Protein AF-A0A7Y4W6U4-F1 (afdb_monomer_lite)

Sequence (91 aa):
MEEEMFKTLTSFIVRSRKIYPNINSERLLSDVSYSAEVFAVIDAQGDEELVMCALKLRGYLGRLNAATVAEKEETKPAAPEKSKYTFGARG

Foldseek 3Di:
DVVVLVVLLVVLLVVLCVQVVDDDSVCCLVPLVSVQVSLVSVVVVPPPVNNVSSCVNCVVSVNNVVNVPVPDDDDDDDDDDPDPPDDDDDD

Secondary structure (DSSP, 8-state):
-HHHHHHHHHHHHHHHTTT-TT--HHHHHH-HHHHHHHHHHHHHHT-HHHHHHHHHHHHHTT-GGGGGGSS--------------------

pLDDT: mean 74.57, std 16.76, range [38.66, 89.69]

Radius of gyration: 21.86 Å; chains: 1; bounding box: 63×21×60 Å

Structure (mmCIF, N/CA/C/O backbone):
data_AF-A0A7Y4W6U4-F1
#
_entry.id   AF-A0A7Y4W6U4-F1
#
loop_
_atom_site.group_PDB
_atom_site.id
_atom_site.type_symbol
_atom_site.label_atom_id
_atom_site.label_alt_id
_atom_site.label_comp_id
_atom_site.label_asym_id
_atom_site.label_entity_id
_atom_site.label_seq_id
_atom_site.pdbx_PDB_ins_code
_atom_site.Cartn_x
_atom_site.Cartn_y
_atom_site.Cartn_z
_atom_site.occupancy
_atom_site.B_iso_or_equiv
_atom_site.auth_seq_id
_atom_site.auth_comp_id
_atom_site.auth_asym_id
_atom_site.auth_atom_id
_atom_site.pdbx_PDB_model_num
ATOM 1 N N . MET A 1 1 ? 15.637 9.672 -5.487 1.00 60.97 1 MET A N 1
ATOM 2 C CA . MET A 1 1 ? 14.298 9.109 -5.770 1.00 60.97 1 MET A CA 1
ATOM 3 C C . MET A 1 1 ? 14.049 7.855 -4.929 1.00 60.97 1 MET A C 1
ATOM 5 O O . MET A 1 1 ? 13.053 7.818 -4.223 1.00 60.97 1 MET A O 1
ATOM 9 N N . GLU A 1 2 ? 14.977 6.889 -4.900 1.00 75.44 2 GLU A N 1
ATOM 10 C CA . GLU A 1 2 ? 14.866 5.678 -4.058 1.00 75.44 2 GLU A CA 1
ATOM 11 C C . GLU A 1 2 ? 14.800 5.965 -2.548 1.00 75.44 2 GLU A C 1
ATOM 13 O O . GLU A 1 2 ? 13.992 5.367 -1.845 1.00 75.44 2 GLU A O 1
ATOM 18 N N . GLU A 1 3 ? 15.575 6.925 -2.036 1.00 84.06 3 GLU A N 1
ATOM 19 C CA . GLU A 1 3 ? 15.591 7.233 -0.596 1.00 84.06 3 GLU A CA 1
ATOM 20 C C . GLU A 1 3 ? 14.230 7.736 -0.070 1.00 84.06 3 GLU A C 1
ATOM 22 O O . GLU A 1 3 ? 13.798 7.376 1.025 1.00 84.06 3 GLU A O 1
ATOM 27 N N . GLU A 1 4 ? 13.511 8.529 -0.869 1.00 84.44 4 GLU A N 1
ATOM 28 C CA . GLU A 1 4 ? 12.165 9.001 -0.521 1.00 84.44 4 GLU A CA 1
ATOM 29 C C . GLU A 1 4 ? 11.117 7.892 -0.626 1.00 84.44 4 GLU A C 1
ATOM 31 O O . GLU A 1 4 ? 10.214 7.816 0.211 1.00 84.44 4 GLU A O 1
ATOM 36 N N . MET A 1 5 ? 11.261 6.987 -1.597 1.00 84.50 5 MET A N 1
ATOM 37 C CA . MET A 1 5 ? 10.415 5.8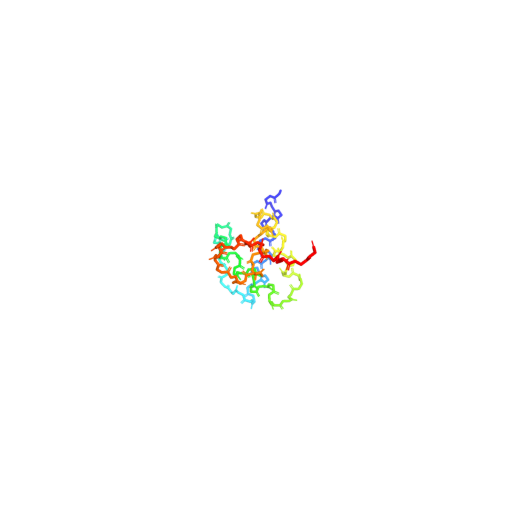00 -1.702 1.00 84.50 5 MET A CA 1
ATOM 38 C C . MET A 1 5 ? 10.573 4.912 -0.464 1.00 84.50 5 MET A C 1
ATOM 40 O O . MET A 1 5 ? 9.570 4.530 0.136 1.00 84.50 5 MET A O 1
ATOM 44 N N . PHE A 1 6 ? 11.806 4.622 -0.037 1.00 85.56 6 PHE A N 1
ATOM 45 C CA . PHE A 1 6 ? 12.061 3.813 1.157 1.00 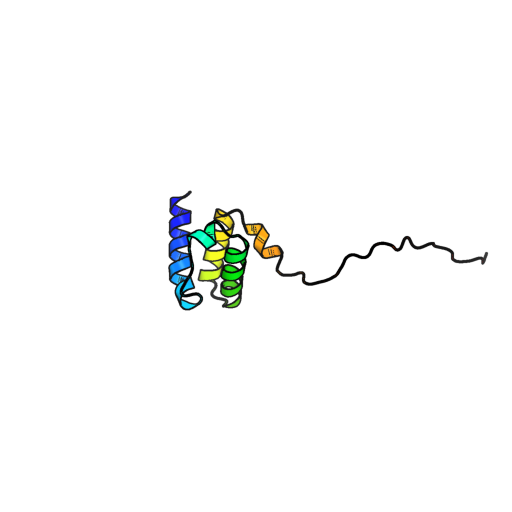85.56 6 PHE A CA 1
ATOM 46 C C . PHE A 1 6 ? 11.519 4.470 2.428 1.00 85.56 6 PHE A C 1
ATOM 48 O O . PHE A 1 6 ? 10.899 3.786 3.246 1.00 85.56 6 PHE A O 1
ATOM 55 N N . LYS A 1 7 ? 11.673 5.792 2.583 1.00 88.62 7 LYS A N 1
ATOM 56 C CA . LYS A 1 7 ? 11.053 6.539 3.693 1.00 88.62 7 LYS A CA 1
ATOM 57 C C . LYS A 1 7 ? 9.533 6.387 3.669 1.00 88.62 7 LYS A C 1
ATOM 59 O O . LYS A 1 7 ? 8.948 6.005 4.678 1.00 88.62 7 LYS A O 1
ATOM 64 N N . THR A 1 8 ? 8.911 6.587 2.509 1.00 88.56 8 THR A N 1
ATOM 65 C CA . THR A 1 8 ? 7.455 6.463 2.335 1.00 88.56 8 THR A CA 1
ATOM 66 C C . THR A 1 8 ? 6.963 5.043 2.626 1.00 88.56 8 THR A C 1
ATOM 68 O O . THR A 1 8 ? 5.973 4.876 3.335 1.00 88.56 8 THR A O 1
ATOM 71 N N . LEU A 1 9 ? 7.676 4.018 2.148 1.00 88.44 9 LEU A N 1
ATOM 72 C CA . LEU A 1 9 ? 7.390 2.607 2.416 1.00 88.44 9 LEU A CA 1
ATOM 73 C C . LEU A 1 9 ? 7.477 2.288 3.908 1.00 88.44 9 LEU A C 1
ATOM 75 O O . LEU A 1 9 ? 6.588 1.651 4.463 1.00 88.44 9 LEU A O 1
ATOM 79 N N . THR A 1 10 ? 8.526 2.764 4.570 1.00 89.06 10 THR A N 1
ATOM 80 C CA . THR A 1 10 ? 8.735 2.517 5.999 1.00 89.06 10 THR A CA 1
ATOM 81 C C . THR A 1 10 ? 7.646 3.193 6.828 1.00 89.06 10 THR A C 1
ATOM 83 O O . THR A 1 10 ? 7.031 2.551 7.679 1.00 89.06 10 THR A O 1
ATOM 86 N N . SER A 1 11 ? 7.343 4.465 6.545 1.00 89.25 11 SER A N 1
ATOM 87 C CA . SER A 1 11 ? 6.252 5.197 7.196 1.00 89.25 11 SER A CA 1
ATOM 88 C C . SER A 1 11 ? 4.902 4.518 6.979 1.00 89.25 11 SER A C 1
ATOM 90 O O . SER A 1 11 ? 4.122 4.399 7.924 1.00 89.25 11 SER A O 1
ATOM 92 N N . PHE A 1 12 ? 4.651 4.030 5.764 1.00 89.69 12 PHE A N 1
ATOM 93 C CA . PHE A 1 12 ? 3.451 3.277 5.435 1.00 89.69 12 PHE A CA 1
ATOM 94 C C . PHE A 1 12 ? 3.353 1.999 6.271 1.00 89.69 12 PHE A C 1
ATOM 96 O O . PHE A 1 12 ? 2.385 1.869 7.008 1.00 89.69 12 PHE A O 1
ATOM 103 N N . ILE A 1 13 ? 4.373 1.130 6.258 1.00 88.81 13 ILE A N 1
ATOM 104 C CA . ILE A 1 13 ? 4.385 -0.153 6.991 1.00 88.81 13 ILE A CA 1
ATOM 105 C C . ILE A 1 13 ? 4.173 0.045 8.498 1.00 88.81 13 ILE A C 1
ATOM 107 O O . ILE A 1 13 ? 3.452 -0.717 9.147 1.00 88.81 13 ILE A O 1
ATOM 111 N N . VAL A 1 14 ? 4.807 1.065 9.081 1.00 89.56 14 VAL A N 1
ATOM 112 C CA . VAL A 1 14 ? 4.689 1.355 10.516 1.00 89.56 14 VAL A CA 1
ATOM 113 C C . VAL A 1 14 ? 3.275 1.806 10.875 1.00 89.56 14 VAL A C 1
ATOM 115 O O . VAL A 1 14 ? 2.737 1.371 11.893 1.00 89.56 14 VAL A O 1
ATOM 118 N N . ARG A 1 15 ? 2.658 2.659 10.051 1.00 87.56 15 ARG A N 1
ATOM 119 C CA . ARG A 1 15 ? 1.293 3.148 10.286 1.00 87.56 15 ARG A CA 1
ATOM 120 C C . ARG A 1 15 ? 0.258 2.057 10.022 1.00 87.56 15 ARG A C 1
ATOM 122 O O . ARG A 1 15 ? -0.627 1.829 10.845 1.00 87.56 15 ARG A O 1
ATOM 129 N N . SER A 1 16 ? 0.419 1.323 8.926 1.00 87.19 16 SER A N 1
ATOM 130 C CA . SER A 1 16 ? -0.481 0.252 8.510 1.00 87.19 16 SER A CA 1
ATOM 131 C C . SER A 1 16 ? -0.459 -0.943 9.458 1.00 87.19 16 SER A C 1
ATOM 133 O O . SER A 1 16 ? -1.440 -1.669 9.502 1.00 87.19 16 SER A O 1
ATOM 135 N N . ARG A 1 17 ? 0.595 -1.142 10.266 1.00 86.31 17 ARG A N 1
ATOM 136 C CA . ARG A 1 17 ? 0.684 -2.238 11.254 1.00 86.31 17 ARG A CA 1
ATOM 137 C C . ARG A 1 17 ? -0.489 -2.312 12.230 1.00 86.31 17 ARG A C 1
ATOM 139 O O . ARG A 1 17 ? -0.795 -3.395 12.716 1.00 86.31 17 ARG A O 1
ATOM 146 N N . LYS A 1 18 ? -1.138 -1.184 12.529 1.00 84.88 18 LYS A N 1
ATOM 147 C CA . LYS A 1 18 ? -2.330 -1.155 13.393 1.00 84.88 18 LYS A CA 1
ATOM 148 C C . LYS A 1 18 ? -3.544 -1.837 12.753 1.00 84.88 18 LYS A C 1
ATOM 150 O O . LYS A 1 18 ? -4.412 -2.311 13.472 1.00 84.88 18 LYS A O 1
ATOM 155 N N . ILE A 1 19 ? -3.588 -1.870 11.423 1.00 84.94 19 ILE A N 1
ATOM 156 C CA . ILE A 1 19 ? -4.712 -2.362 10.618 1.00 84.94 19 ILE A CA 1
ATOM 157 C C . ILE A 1 19 ? -4.353 -3.721 10.001 1.00 84.94 19 ILE A C 1
ATOM 159 O O . ILE A 1 19 ? -5.125 -4.670 10.062 1.00 84.94 19 ILE A O 1
ATOM 163 N N . TYR A 1 20 ? -3.146 -3.822 9.445 1.00 83.62 20 TYR A N 1
ATOM 164 C CA . TYR A 1 20 ? -2.586 -5.000 8.800 1.00 83.62 20 TYR A CA 1
ATOM 165 C C . TYR A 1 20 ? -1.221 -5.325 9.445 1.00 83.62 20 TYR A C 1
ATOM 167 O O . TYR A 1 20 ? -0.178 -4.829 9.008 1.00 83.62 20 TYR A O 1
ATOM 175 N N . PRO A 1 21 ? -1.197 -6.125 10.527 1.00 78.75 21 PRO A N 1
ATOM 176 C CA . PRO A 1 21 ? -0.013 -6.291 11.377 1.00 78.75 21 PRO A CA 1
ATOM 177 C C . PRO A 1 21 ? 1.169 -6.991 10.692 1.00 78.75 21 PRO A C 1
ATOM 179 O O . PRO A 1 21 ? 2.319 -6.726 11.043 1.00 78.75 21 PRO A O 1
ATOM 182 N N . ASN A 1 22 ? 0.906 -7.828 9.685 1.00 83.44 22 ASN A N 1
ATOM 183 C CA . ASN A 1 22 ? 1.920 -8.602 8.966 1.00 83.44 22 ASN A CA 1
ATOM 184 C C . ASN A 1 22 ? 1.983 -8.219 7.482 1.00 83.44 22 ASN A C 1
ATOM 186 O O . ASN A 1 22 ? 1.709 -9.037 6.604 1.00 83.44 22 ASN A O 1
ATOM 190 N N . ILE A 1 23 ? 2.344 -6.966 7.194 1.00 86.38 23 ILE A N 1
ATOM 191 C CA . ILE A 1 23 ? 2.650 -6.558 5.818 1.00 86.38 23 ILE A CA 1
ATOM 192 C C . ILE A 1 23 ? 4.014 -7.107 5.421 1.00 86.38 23 ILE A C 1
ATOM 194 O O . ILE A 1 23 ? 5.027 -6.810 6.055 1.00 86.38 23 ILE A O 1
ATOM 198 N N . ASN A 1 24 ? 4.035 -7.881 4.340 1.00 87.62 24 ASN A N 1
ATOM 199 C CA . ASN A 1 24 ? 5.263 -8.306 3.693 1.00 87.62 24 ASN A CA 1
ATOM 200 C C . ASN A 1 24 ? 5.669 -7.252 2.652 1.00 87.62 24 ASN A C 1
ATOM 202 O O . ASN A 1 24 ? 5.025 -7.113 1.613 1.00 87.62 24 ASN A O 1
ATOM 206 N N . SER A 1 25 ? 6.742 -6.514 2.935 1.00 84.75 25 SER A N 1
ATOM 207 C CA . SER A 1 25 ? 7.281 -5.461 2.069 1.00 84.75 25 SER A CA 1
ATOM 208 C C . SER A 1 25 ? 7.694 -5.977 0.692 1.00 84.75 25 SER A C 1
ATOM 210 O O . SER A 1 25 ? 7.411 -5.323 -0.305 1.00 84.75 25 SER A O 1
ATOM 212 N N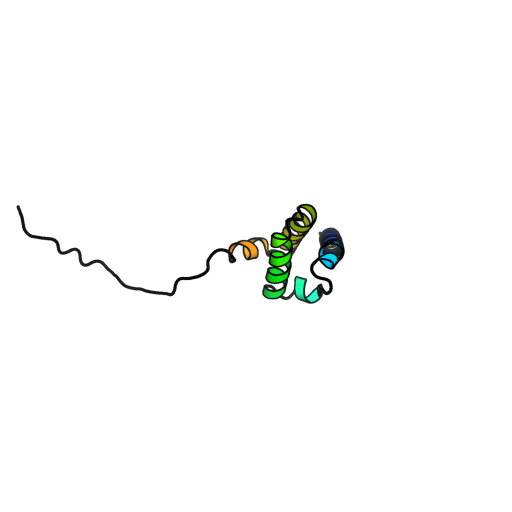 . GLU A 1 26 ? 8.318 -7.151 0.604 1.00 85.44 26 GLU A N 1
ATOM 213 C CA . GLU A 1 26 ? 8.747 -7.715 -0.681 1.00 85.44 26 GLU A CA 1
ATOM 214 C C . GLU A 1 26 ? 7.550 -8.059 -1.564 1.00 85.44 26 GLU A C 1
ATOM 216 O O . GLU A 1 26 ? 7.542 -7.738 -2.754 1.00 85.44 26 GLU A O 1
ATOM 221 N N . ARG A 1 27 ? 6.500 -8.650 -0.979 1.00 86.31 27 ARG A N 1
ATOM 222 C CA . ARG A 1 27 ? 5.254 -8.938 -1.704 1.00 86.31 27 ARG A CA 1
ATOM 223 C C . ARG A 1 27 ? 4.511 -7.658 -2.061 1.00 86.31 27 ARG A C 1
ATOM 225 O O . ARG A 1 27 ? 3.975 -7.571 -3.153 1.00 86.31 27 ARG A O 1
ATOM 232 N N . LEU A 1 28 ? 4.543 -6.631 -1.211 1.00 85.75 28 LEU A N 1
ATOM 233 C CA . LEU A 1 28 ? 3.959 -5.325 -1.534 1.00 85.75 28 LEU A CA 1
ATOM 234 C C . LEU A 1 28 ? 4.599 -4.712 -2.794 1.00 85.75 28 LEU A C 1
ATOM 236 O O . LEU A 1 28 ? 3.909 -4.117 -3.620 1.00 85.75 28 LEU A O 1
ATOM 240 N N . LEU A 1 29 ? 5.915 -4.880 -2.951 1.00 84.38 29 LEU A N 1
ATOM 241 C CA . LEU A 1 29 ? 6.679 -4.356 -4.083 1.00 84.38 29 LEU A CA 1
ATOM 242 C C . LEU A 1 29 ? 6.564 -5.225 -5.344 1.00 84.38 29 LEU A C 1
ATOM 244 O O . LEU A 1 29 ? 6.503 -4.692 -6.448 1.00 84.38 29 LEU A O 1
ATOM 248 N N . SER A 1 30 ? 6.522 -6.551 -5.207 1.00 84.81 30 SER A N 1
ATOM 249 C CA . SER A 1 30 ? 6.574 -7.495 -6.338 1.00 84.81 30 SER A CA 1
ATOM 250 C C . SER A 1 30 ? 5.202 -7.977 -6.817 1.00 84.81 30 SER A C 1
ATOM 252 O O . SER A 1 30 ? 4.999 -8.136 -8.017 1.00 84.81 30 SER A O 1
ATOM 254 N N . ASP A 1 31 ? 4.238 -8.136 -5.911 1.00 87.06 31 ASP A N 1
ATOM 255 C CA . ASP A 1 31 ? 2.921 -8.717 -6.175 1.00 87.06 31 ASP A CA 1
ATOM 256 C C . ASP A 1 31 ? 1.858 -7.610 -6.261 1.00 87.06 31 ASP A C 1
ATOM 258 O O . ASP A 1 31 ? 1.610 -6.850 -5.318 1.00 87.06 31 ASP A O 1
ATOM 262 N N . VAL A 1 32 ? 1.263 -7.470 -7.447 1.00 83.44 32 VAL A N 1
ATOM 263 C CA . VAL A 1 32 ? 0.264 -6.431 -7.731 1.00 83.44 32 VAL A CA 1
ATOM 264 C C . VAL A 1 32 ? -1.029 -6.706 -6.971 1.00 83.44 32 VAL A C 1
ATOM 266 O O . VAL A 1 32 ? -1.568 -5.780 -6.363 1.00 83.44 32 VAL A O 1
ATOM 269 N 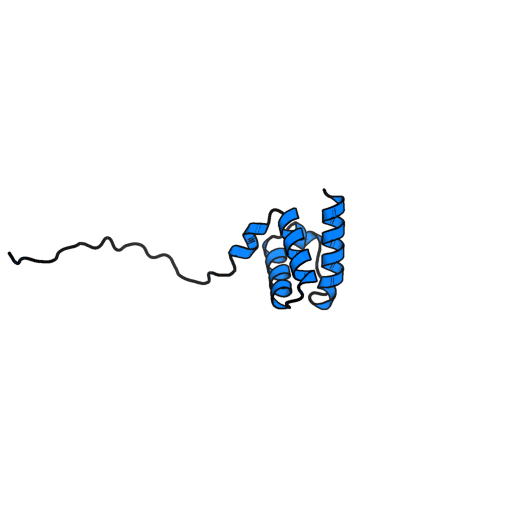N . SER A 1 33 ? -1.483 -7.959 -6.943 1.00 86.31 33 SER A N 1
ATOM 270 C CA . SER A 1 33 ? -2.714 -8.372 -6.268 1.00 86.31 33 SER A CA 1
ATOM 271 C C . SER A 1 33 ? -2.606 -8.159 -4.764 1.00 86.31 33 SER A C 1
ATOM 273 O O . SER A 1 33 ? -3.466 -7.511 -4.173 1.00 86.31 33 SER A O 1
ATOM 275 N N . TYR A 1 34 ? -1.490 -8.585 -4.166 1.00 87.38 34 TYR A N 1
ATOM 276 C CA . TYR A 1 34 ? -1.240 -8.365 -2.741 1.00 87.38 34 TYR A CA 1
ATOM 277 C C . TYR A 1 34 ? -1.213 -6.873 -2.387 1.00 87.38 34 TYR A C 1
ATOM 279 O O . TYR A 1 34 ? -1.822 -6.446 -1.407 1.00 87.38 34 TYR A O 1
ATOM 287 N N . SER A 1 35 ? -0.545 -6.048 -3.202 1.00 87.25 35 SER A N 1
ATOM 288 C CA . SER A 1 35 ? -0.525 -4.602 -2.964 1.00 87.25 35 SER A CA 1
ATOM 289 C C . SER A 1 35 ? -1.920 -3.974 -3.071 1.00 87.25 35 SER A C 1
ATOM 291 O O . SER A 1 35 ? -2.261 -3.118 -2.259 1.00 87.25 35 SER A O 1
ATOM 293 N N . ALA A 1 36 ? -2.749 -4.421 -4.021 1.00 85.69 36 ALA A N 1
ATOM 294 C CA . ALA A 1 36 ? -4.106 -3.918 -4.207 1.00 85.69 36 ALA A CA 1
ATOM 295 C C . ALA A 1 36 ? -5.007 -4.242 -3.008 1.00 85.69 36 ALA A C 1
ATOM 297 O O . ALA A 1 36 ? -5.691 -3.344 -2.523 1.00 85.69 36 ALA A O 1
ATOM 298 N N . GLU A 1 37 ? -4.949 -5.471 -2.488 1.00 88.69 37 GLU A N 1
ATOM 299 C CA . GLU A 1 37 ? -5.680 -5.872 -1.278 1.00 88.69 37 GLU A CA 1
ATOM 300 C C . GLU A 1 37 ? -5.275 -5.028 -0.067 1.00 88.69 37 GLU A C 1
ATOM 302 O O . GLU A 1 37 ? -6.129 -4.469 0.620 1.00 88.69 37 GLU A O 1
ATOM 307 N N . VAL A 1 38 ? -3.966 -4.880 0.171 1.00 88.00 38 VAL A N 1
ATOM 308 C CA . VAL A 1 38 ? -3.451 -4.084 1.293 1.00 88.00 38 VAL A CA 1
ATOM 309 C C . VAL A 1 38 ? -3.914 -2.634 1.186 1.00 88.00 38 VAL A C 1
ATOM 311 O O . VAL A 1 38 ? -4.362 -2.055 2.176 1.00 88.00 38 VAL A O 1
ATOM 314 N N . PHE A 1 39 ? -3.835 -2.039 -0.005 1.00 87.62 39 PHE A N 1
ATOM 315 C CA . PHE A 1 39 ? -4.287 -0.668 -0.185 1.00 87.62 39 PHE A CA 1
ATOM 316 C C . PHE A 1 39 ? -5.811 -0.527 -0.070 1.00 87.62 39 PHE A C 1
ATOM 318 O O . PHE A 1 39 ? -6.254 0.461 0.496 1.00 87.62 39 PHE A O 1
ATOM 325 N N . ALA A 1 40 ? -6.607 -1.499 -0.525 1.00 87.38 40 ALA A N 1
ATOM 326 C CA . ALA A 1 40 ? -8.065 -1.467 -0.380 1.00 87.38 40 ALA A CA 1
ATOM 327 C C . ALA A 1 40 ? -8.501 -1.499 1.094 1.00 87.38 40 ALA A C 1
ATOM 329 O O . ALA A 1 40 ? -9.380 -0.743 1.503 1.00 87.38 40 ALA A O 1
ATOM 330 N N . VAL A 1 41 ? -7.845 -2.324 1.915 1.00 88.06 41 VAL A N 1
ATOM 331 C CA . VAL A 1 41 ? -8.093 -2.377 3.367 1.00 88.06 41 VAL A CA 1
ATOM 332 C C . VAL A 1 41 ? -7.760 -1.042 4.039 1.00 88.06 41 VAL A C 1
ATOM 334 O O . VAL A 1 41 ? -8.451 -0.615 4.963 1.00 88.06 41 VAL A O 1
ATOM 337 N N . ILE A 1 42 ? -6.704 -0.376 3.575 1.00 86.00 42 ILE A N 1
ATOM 338 C CA . ILE A 1 42 ? -6.273 0.926 4.089 1.00 86.00 42 ILE A CA 1
ATOM 339 C C . ILE A 1 42 ? -7.219 2.043 3.650 1.00 86.00 42 ILE A C 1
ATOM 341 O O . ILE A 1 42 ? -7.610 2.857 4.484 1.00 86.00 42 ILE A O 1
ATOM 345 N N . ASP A 1 43 ? -7.626 2.047 2.380 1.00 85.62 43 ASP A N 1
ATOM 346 C CA . ASP A 1 43 ? -8.598 2.995 1.834 1.00 85.62 43 ASP A CA 1
ATOM 347 C C . ASP A 1 43 ? -9.939 2.882 2.601 1.00 85.62 43 ASP A C 1
ATOM 349 O O . ASP A 1 43 ? -10.549 3.895 2.939 1.00 85.62 43 ASP A O 1
ATOM 353 N N . ALA A 1 44 ? -10.349 1.667 2.992 1.00 86.50 44 ALA A N 1
ATOM 354 C CA . ALA A 1 44 ? -11.563 1.420 3.777 1.00 86.50 44 ALA A CA 1
ATOM 355 C C . ALA A 1 44 ? -11.503 1.905 5.241 1.00 86.50 44 ALA A C 1
ATOM 357 O O . ALA A 1 44 ? -12.549 2.080 5.866 1.00 86.50 44 ALA A O 1
ATOM 358 N N . GLN A 1 45 ? -10.311 2.114 5.811 1.00 85.75 45 GLN A N 1
ATOM 359 C CA . GLN A 1 45 ? -10.166 2.617 7.183 1.00 85.75 45 GLN A CA 1
ATOM 360 C C . GLN A 1 45 ? -10.394 4.128 7.302 1.00 85.75 45 GLN A C 1
ATOM 362 O O . GLN A 1 45 ? -10.720 4.602 8.387 1.00 85.75 45 GLN A O 1
ATOM 367 N N . GLY A 1 46 ? -10.247 4.883 6.209 1.00 78.31 46 GLY A N 1
ATOM 368 C CA . GLY A 1 46 ? -10.490 6.329 6.206 1.00 78.31 46 GLY A CA 1
ATOM 369 C C . GLY A 1 46 ? -9.452 7.163 6.969 1.00 78.31 46 GLY A C 1
ATOM 370 O O . GLY A 1 46 ? -9.714 8.322 7.279 1.00 78.31 46 GLY A O 1
ATOM 371 N N . ASP A 1 47 ? -8.275 6.606 7.274 1.00 85.81 47 ASP A N 1
ATOM 372 C CA . ASP A 1 47 ? -7.148 7.368 7.825 1.00 85.81 47 ASP A CA 1
ATOM 373 C C . ASP A 1 47 ? -6.460 8.148 6.692 1.00 85.81 47 ASP A C 1
ATOM 375 O O . ASP A 1 47 ? -5.685 7.587 5.910 1.00 85.81 47 ASP A O 1
ATOM 379 N N . GLU A 1 48 ? -6.767 9.445 6.586 1.00 84.38 48 GLU A N 1
ATOM 380 C CA . GLU A 1 48 ? -6.280 10.331 5.519 1.00 84.38 48 GLU A CA 1
ATOM 381 C C . GLU A 1 48 ? -4.755 10.311 5.375 1.00 84.38 48 GLU A C 1
ATOM 383 O O . GLU A 1 48 ? -4.228 10.290 4.260 1.00 84.38 48 GLU A O 1
ATOM 388 N N . GLU A 1 49 ? -4.018 10.283 6.485 1.00 85.06 49 GLU A N 1
ATOM 389 C CA . GLU A 1 49 ? -2.559 10.266 6.447 1.00 85.06 49 GLU A CA 1
ATOM 390 C C . GLU A 1 49 ? -2.022 8.964 5.839 1.00 85.06 49 GLU A C 1
ATOM 392 O O . GLU A 1 49 ? -1.019 8.957 5.116 1.00 85.06 49 GLU A O 1
ATOM 397 N N . LEU A 1 50 ? -2.683 7.851 6.145 1.00 86.12 50 LEU A N 1
ATOM 398 C CA . LEU A 1 50 ? -2.310 6.515 5.699 1.00 86.12 50 LEU A CA 1
ATOM 399 C C . LEU A 1 50 ? -2.670 6.307 4.223 1.00 86.12 50 LEU A C 1
ATOM 401 O O . LEU A 1 50 ? -1.852 5.786 3.460 1.00 86.12 50 LEU A O 1
ATOM 405 N N . VAL A 1 51 ? -3.831 6.815 3.806 1.00 87.62 51 VAL A N 1
ATOM 406 C CA . VAL A 1 51 ? -4.280 6.868 2.407 1.00 87.62 51 VAL A CA 1
ATOM 407 C C . VAL A 1 51 ? -3.331 7.721 1.560 1.00 87.62 51 VAL A C 1
ATOM 409 O O . VAL A 1 51 ? -2.893 7.299 0.489 1.00 87.62 51 VAL A O 1
ATOM 412 N N . MET A 1 52 ? -2.909 8.888 2.053 1.00 88.38 52 MET A N 1
ATOM 413 C CA . MET A 1 52 ? -1.934 9.734 1.354 1.00 88.38 52 MET A CA 1
ATOM 414 C C . MET A 1 52 ? -0.576 9.039 1.190 1.00 88.38 52 MET A C 1
ATOM 416 O O . MET A 1 52 ? 0.050 9.129 0.128 1.00 88.38 52 MET A O 1
ATOM 420 N N . CYS A 1 53 ? -0.115 8.311 2.212 1.00 87.69 53 CYS A N 1
ATOM 421 C CA . CYS A 1 53 ? 1.074 7.467 2.100 1.00 87.69 53 CYS A CA 1
ATOM 422 C C . CYS A 1 53 ? 0.884 6.367 1.046 1.00 87.69 53 CYS A C 1
ATOM 424 O O . CYS A 1 53 ? 1.766 6.191 0.206 1.00 87.69 53 CYS A O 1
ATOM 426 N N . ALA A 1 54 ? -0.260 5.675 1.049 1.00 87.12 54 ALA A N 1
ATOM 427 C CA . ALA A 1 54 ? -0.594 4.633 0.079 1.00 87.12 54 ALA A CA 1
ATOM 428 C C . ALA A 1 54 ? -0.564 5.159 -1.365 1.00 87.12 54 ALA A C 1
ATOM 430 O O . ALA A 1 54 ? 0.031 4.533 -2.243 1.00 87.12 54 ALA A O 1
ATOM 431 N N . LEU A 1 55 ? -1.139 6.339 -1.610 1.00 87.06 55 LEU A N 1
ATOM 432 C CA . LEU A 1 55 ? -1.159 6.986 -2.924 1.00 87.06 55 LEU A CA 1
ATOM 433 C C . LEU A 1 55 ? 0.242 7.363 -3.415 1.00 87.06 55 LEU A C 1
ATOM 435 O O . LEU A 1 55 ? 0.586 7.075 -4.563 1.00 87.06 55 LEU A O 1
ATOM 439 N N . LYS A 1 56 ? 1.082 7.944 -2.549 1.00 88.31 56 LYS A N 1
ATOM 440 C CA . LYS A 1 56 ? 2.488 8.230 -2.887 1.00 88.31 56 LYS A CA 1
ATOM 441 C C . LYS A 1 56 ? 3.239 6.951 -3.248 1.00 88.31 56 LYS A C 1
ATOM 443 O O . LYS A 1 56 ? 3.964 6.916 -4.238 1.00 88.31 56 LYS A O 1
ATOM 448 N N . LEU A 1 57 ? 3.021 5.884 -2.482 1.00 86.62 57 LEU A N 1
ATOM 449 C CA . LEU A 1 57 ? 3.645 4.579 -2.691 1.00 86.62 57 LEU A CA 1
ATOM 450 C C . LEU A 1 57 ? 3.180 3.932 -4.008 1.00 86.62 57 LEU A C 1
ATOM 452 O O . LEU A 1 57 ? 4.016 3.482 -4.788 1.00 86.62 57 LEU A O 1
ATOM 456 N N . ARG A 1 58 ? 1.877 3.979 -4.323 1.00 85.94 58 ARG A N 1
ATOM 457 C CA . ARG A 1 58 ? 1.330 3.597 -5.641 1.00 85.94 58 ARG A CA 1
ATOM 458 C C . ARG A 1 58 ? 1.987 4.397 -6.772 1.00 85.94 58 ARG A C 1
ATOM 460 O O . ARG A 1 58 ? 2.284 3.823 -7.817 1.00 85.94 58 ARG A O 1
ATOM 467 N N . GLY A 1 59 ? 2.251 5.687 -6.554 1.00 85.19 59 GLY A N 1
ATOM 468 C CA . GLY A 1 59 ? 2.978 6.549 -7.488 1.00 85.19 59 GLY A CA 1
ATOM 469 C C . GLY A 1 59 ? 4.412 6.089 -7.742 1.00 85.19 59 GLY A C 1
ATOM 470 O O . GLY A 1 59 ? 4.792 5.906 -8.896 1.00 85.19 59 GLY A O 1
ATOM 471 N N . TYR A 1 60 ? 5.177 5.813 -6.683 1.00 83.88 60 TYR A N 1
ATOM 472 C CA . TYR A 1 60 ? 6.546 5.295 -6.805 1.00 83.88 60 TYR A CA 1
ATOM 473 C C . TYR A 1 60 ? 6.611 3.921 -7.483 1.00 83.88 60 TYR A C 1
ATOM 475 O O . TYR A 1 60 ? 7.559 3.642 -8.209 1.00 83.88 60 TYR A O 1
ATOM 483 N N . LEU A 1 61 ? 5.596 3.077 -7.288 1.00 80.38 61 LEU A N 1
ATOM 484 C CA . LEU A 1 61 ? 5.511 1.757 -7.920 1.00 80.38 61 LEU A CA 1
ATOM 485 C C . LEU A 1 61 ? 5.019 1.797 -9.372 1.00 80.38 61 LEU A C 1
ATOM 487 O O . LEU A 1 61 ? 4.945 0.749 -10.010 1.00 80.38 61 LEU A O 1
ATOM 491 N N . GLY A 1 62 ? 4.624 2.966 -9.889 1.00 77.38 62 GLY A N 1
ATOM 492 C CA . GLY A 1 62 ? 3.970 3.073 -11.195 1.00 77.38 62 GLY A CA 1
ATOM 493 C C . GLY A 1 62 ? 2.595 2.388 -11.241 1.00 77.38 62 GLY A C 1
ATOM 494 O O . GLY A 1 62 ? 2.099 2.061 -12.314 1.00 77.38 62 GLY A O 1
ATOM 495 N N . ARG A 1 63 ? 1.967 2.161 -10.079 1.00 69.06 63 ARG A N 1
ATOM 496 C CA . ARG A 1 63 ? 0.695 1.431 -9.901 1.00 69.06 63 ARG A CA 1
ATOM 497 C C . ARG A 1 63 ? -0.502 2.349 -9.635 1.00 69.06 63 ARG A C 1
ATOM 499 O O . ARG A 1 63 ? -1.537 1.883 -9.169 1.00 69.06 63 ARG A O 1
ATOM 506 N N . LEU A 1 64 ? -0.394 3.643 -9.948 1.00 60.25 64 LEU A N 1
ATOM 507 C CA . LEU A 1 64 ? -1.489 4.619 -9.811 1.00 60.25 64 LEU A CA 1
ATOM 508 C C . LEU A 1 64 ? -2.786 4.174 -10.518 1.00 60.25 64 LEU A C 1
ATOM 510 O O . LEU A 1 64 ? -3.870 4.423 -10.005 1.00 60.25 64 LEU A O 1
ATOM 514 N N . ASN A 1 65 ? -2.675 3.434 -11.627 1.00 52.44 65 ASN A N 1
ATOM 515 C CA . ASN A 1 65 ? -3.820 2.925 -12.393 1.00 52.44 65 ASN A CA 1
ATOM 516 C C . ASN A 1 65 ? -4.413 1.605 -11.863 1.00 52.44 65 ASN A C 1
ATOM 518 O O . ASN A 1 65 ? -5.389 1.120 -12.422 1.00 52.44 65 ASN A O 1
ATOM 522 N N . ALA A 1 66 ? -3.849 0.987 -10.820 1.00 52.31 66 ALA A N 1
ATOM 523 C CA . ALA A 1 66 ? -4.409 -0.251 -10.263 1.00 52.31 66 ALA A CA 1
ATOM 524 C C . ALA A 1 66 ? -5.611 0.014 -9.336 1.00 52.31 66 ALA A C 1
ATOM 526 O O . ALA A 1 66 ? -6.432 -0.873 -9.125 1.00 52.31 66 ALA A O 1
ATOM 527 N N . ALA A 1 67 ? -5.741 1.237 -8.810 1.00 49.28 67 ALA A N 1
ATOM 528 C CA . ALA A 1 67 ? -6.863 1.629 -7.958 1.00 49.28 67 ALA A CA 1
ATOM 529 C C . ALA A 1 67 ? -8.172 1.856 -8.741 1.00 49.28 67 ALA A C 1
ATOM 531 O O . ALA A 1 67 ? -9.242 1.847 -8.146 1.00 49.28 67 ALA A O 1
ATOM 532 N N . THR A 1 68 ? -8.119 2.013 -10.069 1.00 44.75 68 THR A N 1
ATOM 533 C CA . THR A 1 68 ? -9.305 2.278 -10.904 1.00 44.75 68 THR A CA 1
ATOM 534 C C . THR A 1 68 ? -10.014 1.022 -11.418 1.00 44.75 68 THR A C 1
ATOM 536 O O . THR A 1 68 ? -10.952 1.141 -12.202 1.00 44.75 68 THR A O 1
ATOM 539 N N . VAL A 1 69 ? -9.615 -0.182 -10.987 1.00 46.78 69 VAL A N 1
ATOM 540 C CA . VAL A 1 69 ? -10.225 -1.445 -11.463 1.00 46.78 69 VAL A CA 1
ATOM 541 C C . VAL A 1 69 ? -11.101 -2.132 -10.400 1.00 46.78 69 VAL A C 1
ATOM 543 O O . VAL A 1 69 ? -11.773 -3.107 -10.711 1.00 46.78 69 VAL A O 1
ATOM 546 N N . ALA A 1 70 ? -11.174 -1.612 -9.169 1.00 46.12 70 ALA A N 1
ATOM 547 C CA . ALA A 1 70 ? -12.024 -2.176 -8.107 1.00 46.12 70 ALA A CA 1
ATOM 548 C C . ALA A 1 70 ? -13.427 -1.534 -7.998 1.00 46.12 70 ALA A C 1
ATOM 550 O O . ALA A 1 70 ? -14.180 -1.860 -7.089 1.00 46.12 70 ALA A O 1
ATOM 551 N N . GLU A 1 71 ? -13.807 -0.677 -8.950 1.00 45.88 71 GLU A N 1
ATOM 552 C CA . GLU A 1 71 ? -15.200 -0.293 -9.219 1.00 45.88 71 GLU A CA 1
ATOM 553 C C . GLU A 1 71 ? -15.537 -0.691 -10.662 1.00 45.88 71 GLU A C 1
ATOM 555 O O . GLU A 1 71 ? -15.491 0.131 -11.576 1.00 45.88 71 GLU A O 1
ATOM 560 N N . LYS A 1 72 ? -15.784 -1.986 -10.891 1.00 42.56 72 LYS A N 1
ATOM 561 C CA . LYS A 1 72 ? -16.628 -2.533 -11.974 1.00 42.56 72 LYS A CA 1
ATOM 562 C C . LYS A 1 72 ? -16.687 -4.053 -11.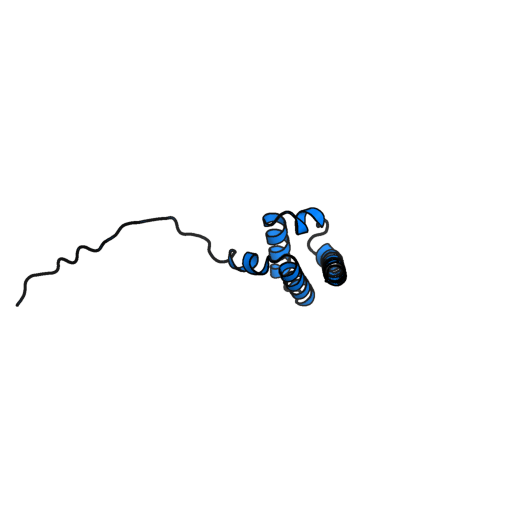839 1.00 42.56 72 LYS A C 1
ATOM 564 O O . LYS A 1 72 ? -16.057 -4.799 -12.585 1.00 42.56 72 LYS A O 1
ATOM 569 N N . GLU A 1 73 ? -17.462 -4.504 -10.862 1.00 41.06 73 GLU A N 1
ATOM 570 C CA . GLU A 1 73 ? -18.077 -5.826 -10.937 1.00 41.06 73 GLU A CA 1
ATOM 571 C C . GLU A 1 73 ? -19.099 -5.853 -12.092 1.00 41.06 73 GLU A C 1
ATOM 573 O O . GLU A 1 73 ? -19.860 -4.907 -12.281 1.00 41.06 73 GLU A O 1
ATOM 578 N N . GLU A 1 74 ? -19.049 -6.952 -12.854 1.00 44.34 74 GLU A N 1
ATOM 579 C CA . GLU A 1 74 ? -20.075 -7.546 -13.731 1.00 44.34 74 GLU A CA 1
ATOM 580 C C . GLU A 1 74 ? -20.726 -6.653 -14.808 1.00 44.34 74 GLU A C 1
ATOM 582 O O . GLU A 1 74 ? -21.552 -5.792 -14.547 1.00 44.34 74 GLU A O 1
ATOM 587 N N . THR A 1 75 ? -20.522 -6.918 -16.106 1.00 38.66 75 THR A N 1
ATOM 588 C CA . THR A 1 75 ? -21.269 -8.002 -16.769 1.00 38.66 75 THR A CA 1
ATOM 589 C C . THR A 1 75 ? -20.556 -8.558 -18.019 1.00 38.66 75 THR A C 1
ATOM 591 O O . THR A 1 75 ? -20.139 -7.827 -18.911 1.00 38.66 75 THR A O 1
ATOM 594 N N . LYS A 1 76 ? -20.452 -9.892 -18.038 1.00 44.50 76 LYS A N 1
ATOM 595 C CA . LYS A 1 76 ? -20.378 -10.889 -19.131 1.00 44.50 76 LYS A CA 1
ATOM 596 C C . LYS A 1 76 ? -20.422 -10.411 -20.612 1.00 44.50 76 LYS A C 1
ATOM 598 O O . LYS A 1 76 ? -21.222 -9.546 -20.959 1.00 44.50 76 LYS A O 1
ATOM 603 N N . PRO A 1 77 ? -19.674 -11.063 -21.533 1.00 52.69 77 PRO A N 1
ATOM 604 C CA . PRO A 1 77 ? -19.653 -10.713 -22.953 1.00 52.69 77 PRO A CA 1
ATOM 605 C C . PRO A 1 77 ? -20.921 -11.193 -23.670 1.00 52.69 77 PRO A C 1
ATOM 607 O O . PRO A 1 77 ? -21.237 -12.382 -23.658 1.00 52.69 77 PRO A O 1
ATOM 610 N N . ALA A 1 78 ? -21.611 -10.284 -24.353 1.00 40.50 78 ALA A N 1
ATOM 611 C CA . ALA A 1 78 ? -22.628 -10.624 -25.341 1.00 40.50 78 ALA A CA 1
ATOM 612 C C . ALA A 1 78 ? -22.537 -9.654 -26.527 1.00 40.50 78 ALA A C 1
ATOM 614 O O . ALA A 1 78 ? -23.108 -8.570 -26.529 1.00 40.50 78 ALA A O 1
ATOM 615 N N . ALA A 1 79 ? -21.804 -10.055 -27.564 1.00 48.84 79 ALA A N 1
ATOM 616 C CA . ALA A 1 79 ? -22.283 -9.796 -28.920 1.00 48.84 79 ALA A CA 1
ATOM 617 C C . ALA A 1 79 ? -23.423 -10.802 -29.208 1.00 48.84 79 ALA A C 1
ATOM 619 O O . ALA A 1 79 ? -23.431 -11.846 -28.548 1.00 48.84 79 ALA A O 1
ATOM 620 N N . PRO A 1 80 ? -24.318 -10.621 -30.201 1.00 53.16 80 PRO A N 1
ATOM 621 C CA . PRO A 1 80 ? -24.463 -9.523 -31.166 1.00 53.16 80 PRO A CA 1
ATOM 622 C C . PRO A 1 80 ? -25.931 -9.061 -31.350 1.00 53.16 80 PRO A C 1
ATOM 624 O O . PRO A 1 80 ? -26.797 -9.888 -31.592 1.00 53.16 80 PRO A O 1
ATOM 627 N N . GLU A 1 81 ? -26.231 -7.764 -31.438 1.00 50.25 81 GLU A N 1
ATOM 628 C CA . GLU A 1 81 ? -27.504 -7.332 -32.051 1.00 50.25 81 GLU A CA 1
ATOM 629 C C . GLU A 1 81 ? -27.276 -6.156 -32.999 1.00 50.25 81 GLU A C 1
ATOM 631 O O . GLU A 1 81 ? -27.447 -4.985 -32.673 1.00 50.25 81 GLU A O 1
ATOM 636 N N . LYS A 1 82 ? -26.876 -6.489 -34.234 1.00 52.62 82 LYS A N 1
ATOM 637 C CA . LYS A 1 82 ? -27.139 -5.615 -35.379 1.00 52.62 82 LYS A CA 1
ATOM 638 C C . LYS A 1 82 ? -28.652 -5.590 -35.567 1.00 52.62 82 LYS A C 1
ATOM 640 O O . LYS A 1 82 ? -29.224 -6.505 -36.157 1.00 52.62 82 LYS A O 1
ATOM 645 N N . SER A 1 83 ? -29.281 -4.556 -35.034 1.00 56.72 83 SER A N 1
ATOM 646 C CA . SER A 1 83 ? -30.677 -4.214 -35.256 1.00 56.72 83 SER A CA 1
ATOM 647 C C . SER A 1 83 ? -30.972 -4.165 -36.761 1.00 56.72 83 SER A C 1
ATOM 649 O O . SER A 1 83 ? -30.600 -3.235 -37.475 1.00 56.72 83 SER A O 1
ATOM 651 N N . LYS A 1 84 ? -31.650 -5.202 -37.268 1.00 57.88 84 LYS A N 1
ATOM 652 C CA . LYS A 1 84 ? -32.370 -5.140 -38.542 1.00 57.88 84 LYS A CA 1
ATOM 653 C C . LYS A 1 84 ? -33.512 -4.146 -38.355 1.00 57.88 84 LYS A C 1
ATOM 655 O O . LYS A 1 84 ? -34.556 -4.481 -37.805 1.00 57.88 84 LYS A O 1
ATOM 660 N N . TYR A 1 85 ? -33.288 -2.913 -38.788 1.00 62.28 85 TYR A N 1
ATOM 661 C CA . TYR A 1 85 ? -34.328 -1.901 -38.890 1.00 62.28 85 TYR A CA 1
ATOM 662 C C . TYR A 1 85 ? -35.242 -2.274 -40.067 1.00 62.28 85 TYR A C 1
ATOM 664 O O . TYR A 1 85 ? -34.952 -1.975 -41.222 1.00 62.28 85 TYR A O 1
ATOM 672 N N . THR A 1 86 ? -36.332 -2.984 -39.783 1.00 62.47 86 THR A N 1
ATOM 673 C CA . THR A 1 86 ? 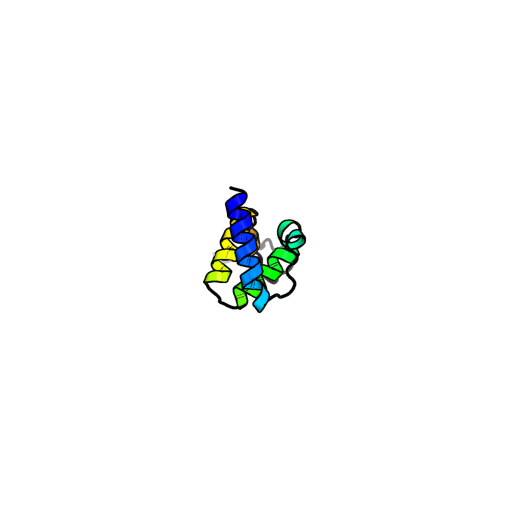-37.475 -3.114 -40.695 1.00 62.47 86 THR A CA 1
ATOM 674 C C . THR A 1 86 ? -38.724 -2.637 -39.972 1.00 62.47 86 THR A C 1
ATOM 676 O O . THR A 1 86 ? -39.413 -3.404 -39.307 1.00 62.47 86 THR A O 1
ATOM 679 N N . PHE A 1 87 ? -38.994 -1.347 -40.112 1.00 56.44 87 PHE A N 1
ATOM 680 C CA . PHE A 1 87 ? -40.291 -0.713 -39.904 1.00 56.44 87 PHE A CA 1
ATOM 681 C C . PHE A 1 87 ? -40.435 0.181 -41.139 1.00 56.44 87 PHE A C 1
ATOM 683 O O . PHE A 1 87 ? -39.545 0.975 -41.407 1.00 56.44 87 PHE A O 1
ATOM 690 N N . GLY A 1 88 ? -41.401 0.057 -42.034 1.00 57.84 88 GLY A N 1
ATOM 691 C CA . GLY A 1 88 ? -42.773 -0.400 -41.934 1.00 57.84 88 GLY A CA 1
ATOM 692 C C . GLY A 1 88 ? -43.500 0.488 -42.942 1.00 57.84 88 GLY A C 1
ATOM 693 O O . GLY A 1 88 ? -43.393 1.709 -42.867 1.00 57.84 88 GLY A O 1
ATOM 694 N N . ALA A 1 89 ? -44.138 -0.117 -43.940 1.00 58.06 89 ALA A N 1
ATOM 695 C CA . ALA A 1 89 ? -44.898 0.590 -44.956 1.00 58.06 89 ALA A CA 1
ATOM 696 C C . ALA A 1 89 ? -45.923 1.538 -44.313 1.00 58.06 89 ALA A C 1
ATOM 698 O O . ALA A 1 89 ? -46.723 1.087 -43.492 1.00 58.06 89 ALA A O 1
ATOM 699 N N . ARG A 1 90 ? -45.890 2.821 -44.699 1.00 57.97 90 ARG A N 1
ATOM 700 C CA . ARG A 1 90 ? -47.002 3.788 -44.667 1.00 57.97 90 ARG A CA 1
ATOM 701 C C . ARG A 1 90 ? -46.528 5.142 -45.208 1.00 57.97 90 ARG A C 1
ATOM 703 O O . ARG A 1 90 ? -45.762 5.826 -44.536 1.00 57.97 90 ARG A O 1
ATOM 710 N N . GLY A 1 91 ? -47.004 5.496 -46.401 1.00 44.78 91 GLY A N 1
ATOM 711 C CA . GLY A 1 91 ? -46.733 6.751 -47.105 1.00 44.78 91 GLY A CA 1
ATOM 712 C C . GLY A 1 91 ? -46.672 6.525 -48.600 1.00 44.78 91 GLY A C 1
ATOM 713 O O . GLY A 1 91 ? -45.536 6.455 -49.105 1.00 44.78 91 GLY A O 1
#